Protein AF-A0A1Z9VNZ6-F1 (afdb_monomer)

Mean predicted aligned error: 9.32 Å

pLDDT: mean 78.63, std 14.48, range [39.38, 94.69]

Foldseek 3Di:
DDDDDLVRLLVVLLVVLCVVCQLADDPVCLVVSLVVLLVVLLVVPVAWQVSSLVSSLSSNLSRLVVHCNDVCVVCNVVVNVCSNVVSVQQWDRDPRHTDGPPDPPPPPPPPDDDDD

Secondary structure (DSSP, 8-state):
-PPPPHHHHHHHHHHHHHHH-TT---TTTHHHHHHHHHHHHHT-TTS-HHHHHHHHHHHHHHHHHHS--GGGGGGHHHHHHHHHHHHHHHEEEETTEEEE----TTSSS-------

Nearest PDB structures (foldseek):
  3ddh-assembly1_A  TM=2.389E-01  e=1.665E+00  Bacteroides thetaiotaomicron
  3ddh-assembly1_B  TM=2.524E-01  e=2.879E+00  Bacteroides thetaiotaomicron

Structure (mmCIF, N/CA/C/O backbone):
data_AF-A0A1Z9VNZ6-F1
#
_entry.id   AF-A0A1Z9VNZ6-F1
#
loop_
_atom_site.group_PDB
_atom_site.id
_atom_site.type_symbol
_atom_site.label_atom_id
_atom_site.label_alt_id
_atom_site.label_comp_id
_atom_site.label_asym_id
_atom_site.label_entity_id
_atom_site.label_seq_id
_atom_site.pdbx_PDB_ins_code
_atom_site.Cartn_x
_atom_site.Cartn_y
_atom_site.Cartn_z
_atom_site.occupancy
_atom_site.B_iso_or_equiv
_atom_site.auth_seq_id
_atom_site.auth_comp_id
_atom_site.auth_asym_id
_atom_site.auth_atom_id
_atom_site.pdbx_PDB_model_num
ATOM 1 N N . MET A 1 1 ? 3.828 -4.302 24.401 1.00 52.62 1 MET A N 1
ATOM 2 C CA . MET A 1 1 ? 4.108 -4.263 22.949 1.00 52.62 1 MET A CA 1
ATOM 3 C C . MET A 1 1 ? 4.239 -2.795 22.568 1.00 52.62 1 MET A C 1
ATOM 5 O O . MET A 1 1 ? 3.252 -2.079 22.675 1.00 52.62 1 MET A O 1
ATOM 9 N N . SER A 1 2 ? 5.456 -2.309 22.302 1.00 67.88 2 SER A N 1
ATOM 10 C CA . SER A 1 2 ? 5.669 -0.889 21.973 1.00 67.88 2 SER A CA 1
ATOM 11 C C . SER A 1 2 ? 4.987 -0.562 20.642 1.00 67.88 2 SER A C 1
ATOM 13 O O . SER A 1 2 ? 5.009 -1.399 19.735 1.00 67.88 2 SER A O 1
ATOM 15 N N . ARG A 1 3 ? 4.347 0.608 20.520 1.00 77.38 3 ARG A N 1
ATOM 16 C CA . ARG A 1 3 ? 3.769 1.032 19.236 1.00 77.38 3 ARG A CA 1
ATOM 17 C C . ARG A 1 3 ? 4.918 1.339 18.284 1.00 77.38 3 ARG A C 1
ATOM 19 O O . ARG A 1 3 ? 5.724 2.214 18.583 1.00 77.38 3 ARG A O 1
ATOM 26 N N . LYS A 1 4 ? 4.964 0.635 17.154 1.00 84.94 4 LYS A N 1
ATOM 27 C CA . LYS A 1 4 ? 5.883 0.964 16.065 1.00 84.94 4 LYS A CA 1
ATOM 28 C C . LYS A 1 4 ? 5.554 2.353 15.528 1.00 84.94 4 LYS A C 1
ATOM 30 O O . LYS A 1 4 ? 4.378 2.709 15.392 1.00 84.94 4 LYS A O 1
ATOM 35 N N . THR A 1 5 ? 6.587 3.128 15.242 1.00 89.50 5 THR A N 1
ATOM 36 C CA . THR A 1 5 ? 6.461 4.427 14.584 1.00 89.50 5 THR A CA 1
ATOM 37 C C . THR A 1 5 ? 5.985 4.248 13.144 1.00 89.50 5 THR A C 1
ATOM 39 O O . THR A 1 5 ? 6.091 3.170 12.558 1.00 89.50 5 THR A O 1
ATOM 42 N N . HIS A 1 6 ? 5.467 5.319 12.544 1.00 88.38 6 HIS A N 1
ATOM 43 C CA . HIS A 1 6 ? 5.027 5.286 11.150 1.00 88.38 6 HIS A CA 1
ATOM 44 C C . HIS A 1 6 ? 6.152 4.841 10.198 1.00 88.38 6 HIS A C 1
ATOM 46 O O . HIS A 1 6 ? 5.931 4.013 9.321 1.00 88.38 6 HIS A O 1
ATOM 52 N N . VAL A 1 7 ? 7.372 5.344 10.413 1.00 90.31 7 VAL A N 1
ATOM 53 C CA . VAL A 1 7 ? 8.549 5.008 9.598 1.00 90.31 7 VAL A CA 1
ATOM 54 C C . VAL A 1 7 ? 8.899 3.524 9.713 1.00 90.31 7 VAL A C 1
ATOM 56 O O . VAL A 1 7 ? 9.133 2.872 8.702 1.00 90.31 7 VAL A O 1
ATOM 59 N N . GLU A 1 8 ? 8.873 2.964 10.924 1.00 92.56 8 GLU A N 1
ATOM 60 C CA . GLU A 1 8 ? 9.128 1.533 11.139 1.00 92.56 8 GLU A CA 1
ATOM 61 C C . GLU A 1 8 ? 8.104 0.653 10.415 1.00 92.56 8 GLU A C 1
ATOM 63 O O . GLU A 1 8 ? 8.474 -0.367 9.835 1.00 92.56 8 GLU A O 1
ATOM 68 N N . LEU A 1 9 ? 6.830 1.062 10.403 1.00 91.75 9 LEU A N 1
ATOM 69 C CA . LEU A 1 9 ? 5.775 0.348 9.684 1.00 91.75 9 LEU A CA 1
ATOM 70 C C . LEU A 1 9 ? 5.989 0.414 8.168 1.00 91.75 9 LEU A C 1
ATOM 72 O O . LEU A 1 9 ? 5.887 -0.614 7.500 1.00 91.75 9 LEU A O 1
ATOM 76 N N . VAL A 1 10 ? 6.323 1.587 7.621 1.00 93.12 10 VAL A N 1
ATOM 77 C CA . VAL A 1 10 ? 6.621 1.733 6.186 1.00 93.12 10 VAL A CA 1
ATOM 78 C C . VAL A 1 10 ? 7.781 0.827 5.784 1.00 93.12 10 VAL A C 1
ATOM 80 O O . VAL A 1 10 ? 7.660 0.104 4.802 1.00 93.12 10 VAL A O 1
ATOM 83 N N . THR A 1 11 ? 8.866 0.794 6.557 1.00 91.94 11 THR A N 1
ATOM 84 C CA . THR A 1 11 ? 10.023 -0.057 6.250 1.00 91.94 11 THR A CA 1
ATOM 85 C C . THR A 1 11 ? 9.692 -1.546 6.357 1.00 91.94 11 THR A C 1
ATOM 87 O O . THR A 1 11 ? 10.078 -2.327 5.487 1.00 91.94 11 THR A O 1
ATOM 90 N N . GLU A 1 12 ? 8.961 -1.965 7.393 1.00 93.06 12 GLU A N 1
ATOM 91 C CA . GLU A 1 12 ? 8.575 -3.367 7.595 1.00 93.06 12 GLU A CA 1
ATOM 92 C C . GLU A 1 12 ? 7.670 -3.882 6.470 1.00 93.06 12 GLU A C 1
ATOM 94 O O . GLU A 1 12 ? 7.976 -4.889 5.822 1.00 93.06 12 GLU A O 1
ATOM 99 N N . PHE A 1 13 ? 6.556 -3.190 6.224 1.00 92.44 13 PHE A N 1
ATOM 100 C CA . PHE A 1 13 ? 5.594 -3.597 5.203 1.00 92.44 13 PHE A CA 1
ATOM 101 C C . PHE A 1 13 ? 6.116 -3.328 3.790 1.00 92.44 13 PHE A C 1
ATOM 103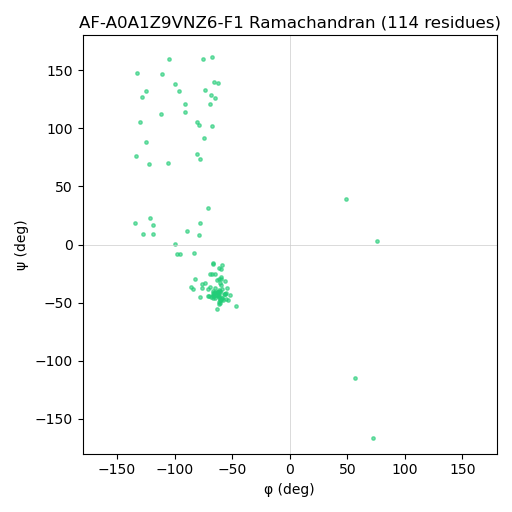 O O . PHE A 1 13 ? 5.865 -4.130 2.892 1.00 92.44 13 PHE A O 1
ATOM 110 N N . GLY A 1 14 ? 6.897 -2.265 3.605 1.00 89.00 14 GLY A N 1
ATOM 111 C CA . GLY A 1 14 ? 7.601 -1.953 2.366 1.00 89.00 14 GLY A CA 1
ATOM 112 C C . GLY A 1 14 ? 8.582 -3.052 1.981 1.00 89.00 14 GLY A C 1
ATOM 113 O O . GLY A 1 14 ? 8.466 -3.606 0.894 1.00 89.00 14 GLY A O 1
ATOM 114 N N . SER A 1 15 ? 9.451 -3.485 2.898 1.00 90.31 15 SER A N 1
ATOM 115 C CA . SER A 1 15 ? 10.381 -4.600 2.648 1.00 90.31 15 SER A CA 1
ATOM 116 C C . SER A 1 15 ? 9.649 -5.894 2.284 1.00 90.31 15 SER A C 1
ATOM 118 O O . SER A 1 15 ? 10.094 -6.661 1.428 1.00 90.31 15 SER A O 1
ATOM 120 N N . LYS A 1 16 ? 8.509 -6.159 2.933 1.00 91.19 16 LYS A N 1
ATOM 121 C CA . LYS A 1 16 ? 7.663 -7.318 2.625 1.00 91.19 16 LYS A CA 1
ATOM 122 C C . LYS A 1 16 ? 7.037 -7.207 1.232 1.00 91.19 16 LYS A C 1
ATOM 124 O O . LYS A 1 16 ? 6.962 -8.210 0.526 1.00 91.19 16 LYS A O 1
ATOM 129 N N . ALA A 1 17 ? 6.604 -6.013 0.837 1.00 87.31 17 ALA A N 1
ATOM 130 C CA . ALA A 1 17 ? 6.041 -5.751 -0.481 1.00 87.31 17 ALA A CA 1
ATOM 131 C C . ALA A 1 17 ? 7.110 -5.827 -1.586 1.00 87.31 17 ALA A C 1
ATOM 133 O O . ALA A 1 17 ? 6.886 -6.535 -2.561 1.00 87.31 17 ALA A O 1
ATOM 134 N N . VAL A 1 18 ? 8.297 -5.240 -1.400 1.00 87.69 18 VAL A N 1
ATOM 135 C CA . VAL A 1 18 ? 9.433 -5.342 -2.343 1.00 87.69 18 VAL A CA 1
ATOM 136 C C . VAL A 1 18 ? 9.800 -6.804 -2.614 1.00 87.69 18 VAL A C 1
ATOM 138 O O . VAL A 1 18 ? 9.987 -7.201 -3.758 1.00 87.69 18 VAL A O 1
ATOM 141 N N . LYS A 1 19 ? 9.816 -7.656 -1.579 1.00 88.31 19 LYS A N 1
ATOM 142 C CA . LYS A 1 19 ? 10.065 -9.100 -1.750 1.00 88.31 19 LYS A CA 1
ATOM 143 C C . LYS A 1 19 ? 8.998 -9.816 -2.583 1.00 88.31 19 LYS A C 1
ATOM 145 O O . LYS A 1 19 ? 9.312 -10.812 -3.225 1.00 88.31 19 LYS A O 1
ATOM 150 N N . ARG A 1 20 ? 7.744 -9.356 -2.542 1.00 86.56 20 ARG A N 1
ATOM 151 C CA . ARG A 1 20 ? 6.640 -9.921 -3.340 1.00 86.56 20 ARG A CA 1
ATOM 152 C C . ARG A 1 20 ? 6.614 -9.376 -4.766 1.00 86.56 20 ARG A C 1
ATOM 154 O O . ARG A 1 20 ? 6.180 -10.086 -5.664 1.00 86.56 20 ARG A O 1
ATOM 161 N N . PHE A 1 21 ? 7.081 -8.146 -4.957 1.00 83.19 21 PHE A N 1
ATOM 162 C CA . PHE A 1 21 ? 7.101 -7.438 -6.234 1.00 83.19 21 PHE A CA 1
ATOM 163 C C . PHE A 1 21 ? 8.543 -7.030 -6.580 1.00 83.19 21 PHE A C 1
ATOM 165 O O . PHE A 1 21 ? 8.871 -5.845 -6.538 1.00 83.19 21 PHE A O 1
ATOM 172 N N . PRO A 1 22 ? 9.429 -7.996 -6.900 1.00 75.94 22 PRO A N 1
ATOM 173 C CA . PRO A 1 22 ? 10.851 -7.719 -7.124 1.00 75.94 22 PRO A CA 1
ATOM 174 C C . PRO A 1 22 ? 11.107 -6.837 -8.353 1.00 75.94 22 PRO A C 1
ATOM 176 O O . PRO A 1 22 ? 12.104 -6.129 -8.394 1.00 75.94 22 PRO A O 1
ATOM 179 N N . SER A 1 23 ? 10.197 -6.852 -9.329 1.00 75.44 23 SER A N 1
ATOM 180 C CA . SER A 1 23 ? 10.210 -5.990 -10.517 1.00 75.44 23 SER A CA 1
ATOM 181 C C . SER A 1 23 ? 9.465 -4.662 -10.318 1.00 75.44 23 SER A C 1
ATOM 183 O O . SER A 1 23 ? 9.133 -3.994 -11.296 1.00 75.44 23 SER A O 1
ATOM 185 N N . GLY A 1 24 ? 9.113 -4.320 -9.076 1.00 72.38 24 GLY A N 1
ATOM 186 C CA . GLY A 1 24 ? 8.361 -3.112 -8.751 1.00 72.38 24 GLY A CA 1
ATOM 187 C C . GLY A 1 24 ? 6.891 -3.139 -9.151 1.00 72.38 24 GLY A C 1
ATOM 188 O O . GLY A 1 24 ? 6.308 -4.188 -9.461 1.00 72.38 24 GLY A O 1
ATOM 189 N N . PHE A 1 25 ? 6.277 -1.955 -9.111 1.00 71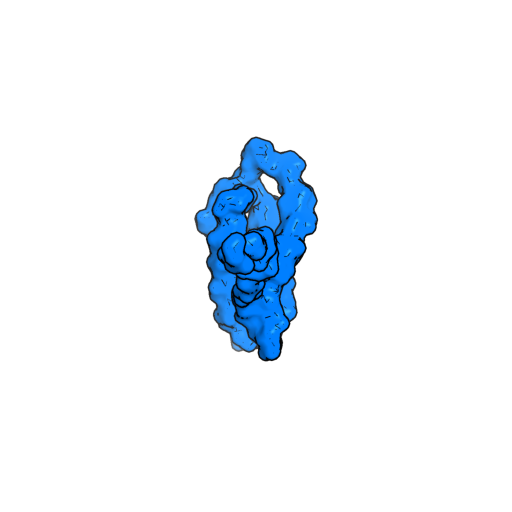.75 25 PHE A N 1
ATOM 190 C CA . PHE A 1 25 ? 4.905 -1.773 -9.567 1.00 71.75 25 PHE A CA 1
ATOM 191 C C . PHE A 1 25 ? 4.847 -1.401 -11.036 1.00 71.75 25 PHE A C 1
ATOM 193 O O . PHE A 1 25 ? 5.339 -0.362 -11.464 1.00 71.75 25 PHE A O 1
ATOM 200 N N . GLN A 1 26 ? 4.163 -2.250 -11.783 1.00 68.25 26 GLN A N 1
ATOM 201 C CA . GLN A 1 26 ? 3.768 -2.022 -13.155 1.00 68.25 26 GLN A CA 1
ATOM 202 C C . GLN A 1 26 ? 2.266 -1.700 -13.180 1.00 68.25 26 GLN A C 1
ATOM 204 O O . GLN A 1 26 ? 1.526 -1.960 -12.226 1.00 68.25 26 GLN A O 1
ATOM 209 N N . LEU A 1 27 ? 1.796 -1.068 -14.256 1.00 65.25 27 LEU A N 1
ATOM 210 C CA . LEU A 1 27 ? 0.398 -0.624 -14.359 1.00 65.25 27 LEU A CA 1
ATOM 211 C C . LEU A 1 27 ? -0.608 -1.780 -14.251 1.00 65.25 27 LEU A C 1
ATOM 213 O O . LEU A 1 27 ? -1.732 -1.575 -13.799 1.00 65.25 27 LEU A O 1
ATOM 217 N N . ASP A 1 28 ? -0.202 -2.977 -14.654 1.00 71.50 28 ASP A N 1
ATOM 218 C CA . ASP A 1 28 ? -0.971 -4.216 -14.589 1.00 71.50 28 ASP A CA 1
ATOM 219 C C . ASP A 1 28 ? -1.034 -4.811 -13.171 1.00 71.50 28 ASP A C 1
ATOM 221 O O . ASP A 1 28 ? -2.075 -5.341 -12.788 1.00 71.50 28 ASP A O 1
ATOM 225 N N . ASN A 1 29 ? 0.018 -4.667 -12.357 1.00 75.81 29 ASN A N 1
ATOM 226 C CA . ASN A 1 29 ? 0.087 -5.255 -11.012 1.00 75.81 29 ASN A CA 1
ATOM 227 C C . ASN A 1 29 ? -0.283 -4.286 -9.867 1.00 75.81 29 ASN A C 1
ATOM 229 O O . ASN A 1 29 ? -0.444 -4.710 -8.718 1.00 75.81 29 ASN A O 1
ATOM 233 N N . ILE A 1 30 ? -0.466 -2.992 -10.159 1.00 77.19 30 ILE A N 1
ATOM 234 C CA . ILE A 1 30 ? -0.690 -1.950 -9.143 1.00 77.19 30 ILE A CA 1
ATOM 235 C C . ILE A 1 30 ? -1.953 -2.189 -8.304 1.00 77.19 30 ILE A C 1
ATOM 237 O O . ILE A 1 30 ? -1.987 -1.867 -7.113 1.00 77.19 30 ILE A O 1
ATOM 241 N N . MET A 1 31 ? -2.999 -2.772 -8.900 1.00 80.00 31 MET A N 1
ATOM 242 C CA . MET A 1 31 ? -4.236 -3.094 -8.183 1.00 80.00 31 MET A CA 1
ATOM 243 C C . MET A 1 31 ? -4.037 -4.253 -7.207 1.00 80.00 31 MET A C 1
ATOM 245 O O . MET A 1 31 ? -4.460 -4.153 -6.053 1.00 80.00 31 MET A O 1
ATOM 249 N N . ASP A 1 32 ? -3.358 -5.313 -7.636 1.00 83.38 32 ASP A N 1
ATOM 250 C CA . ASP A 1 32 ? -3.084 -6.479 -6.794 1.00 83.38 32 ASP A CA 1
ATOM 251 C C . ASP A 1 32 ? -2.156 -6.108 -5.639 1.00 83.38 32 ASP A C 1
ATOM 253 O O . ASP A 1 32 ? -2.447 -6.401 -4.477 1.00 83.38 32 ASP A O 1
ATOM 257 N N . ALA A 1 33 ? -1.103 -5.347 -5.934 1.00 83.69 33 ALA A N 1
ATOM 258 C CA . ALA A 1 33 ? -0.223 -4.766 -4.934 1.00 83.69 33 ALA A CA 1
ATOM 259 C C . ALA A 1 33 ? -0.972 -3.921 -3.901 1.00 83.69 33 ALA A C 1
ATOM 261 O O . ALA A 1 33 ? -0.784 -4.087 -2.694 1.00 83.69 33 ALA A O 1
ATOM 262 N N . THR A 1 34 ? -1.863 -3.045 -4.367 1.00 85.75 34 THR A N 1
ATOM 263 C CA . THR A 1 34 ? -2.700 -2.218 -3.496 1.00 85.75 34 THR A CA 1
ATOM 264 C C . THR A 1 34 ? -3.551 -3.078 -2.565 1.00 85.75 34 THR A C 1
ATOM 266 O O . THR A 1 34 ? -3.620 -2.803 -1.365 1.00 85.75 34 THR A O 1
ATOM 269 N N . MET A 1 35 ? -4.199 -4.122 -3.088 1.00 86.75 35 MET A N 1
ATOM 270 C CA . MET A 1 35 ? -5.040 -5.011 -2.284 1.00 86.75 35 MET A CA 1
ATOM 271 C C . MET A 1 35 ? -4.228 -5.786 -1.244 1.00 86.75 35 MET A C 1
ATOM 273 O O . MET A 1 35 ? -4.671 -5.903 -0.100 1.00 86.75 35 MET A O 1
ATOM 277 N N . GLU A 1 36 ? -3.043 -6.273 -1.602 1.00 88.69 36 GLU A N 1
ATOM 278 C CA . GLU A 1 36 ? -2.155 -6.995 -0.687 1.00 88.69 36 GLU A CA 1
ATOM 279 C C . GLU A 1 36 ? -1.616 -6.095 0.430 1.00 88.69 36 GLU A C 1
ATOM 281 O O . GLU A 1 36 ? -1.694 -6.450 1.609 1.00 88.69 36 GLU A O 1
ATOM 286 N N . VAL A 1 37 ? -1.153 -4.888 0.093 1.00 90.06 37 VAL A N 1
ATOM 287 C CA . VAL A 1 37 ? -0.717 -3.900 1.092 1.00 90.06 37 VAL A CA 1
ATOM 288 C C . VAL A 1 37 ? -1.887 -3.506 1.997 1.00 90.06 37 VAL A C 1
ATOM 290 O O . VAL A 1 37 ? -1.737 -3.433 3.218 1.00 90.06 37 VAL A O 1
ATOM 293 N N . MET A 1 38 ? -3.086 -3.326 1.438 1.00 88.69 38 MET A N 1
ATOM 294 C CA . MET A 1 38 ? -4.285 -3.030 2.221 1.00 88.69 38 MET A CA 1
ATOM 295 C C . MET A 1 38 ? -4.647 -4.175 3.179 1.00 88.69 38 MET A C 1
ATOM 297 O O . MET A 1 38 ? -5.017 -3.904 4.325 1.00 88.69 38 MET A O 1
ATOM 301 N N . ARG A 1 39 ? -4.535 -5.441 2.748 1.00 89.00 39 ARG A N 1
ATOM 302 C CA . ARG A 1 39 ? -4.744 -6.626 3.601 1.00 89.00 39 ARG A CA 1
ATOM 303 C C . ARG A 1 39 ? -3.755 -6.646 4.759 1.00 89.00 39 ARG A 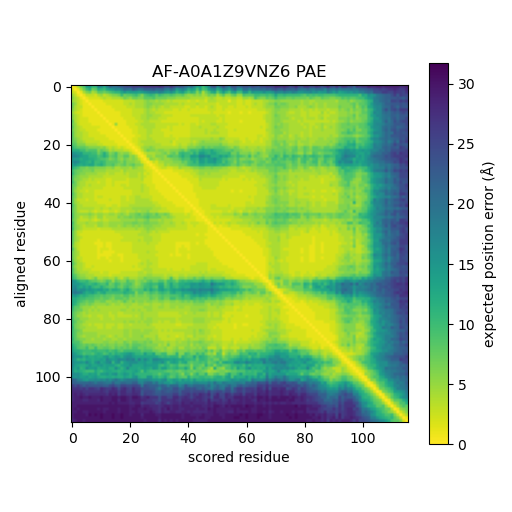C 1
ATOM 305 O O . ARG A 1 39 ? -4.183 -6.784 5.904 1.00 89.00 39 ARG A O 1
ATOM 312 N N . ASP A 1 40 ? -2.476 -6.4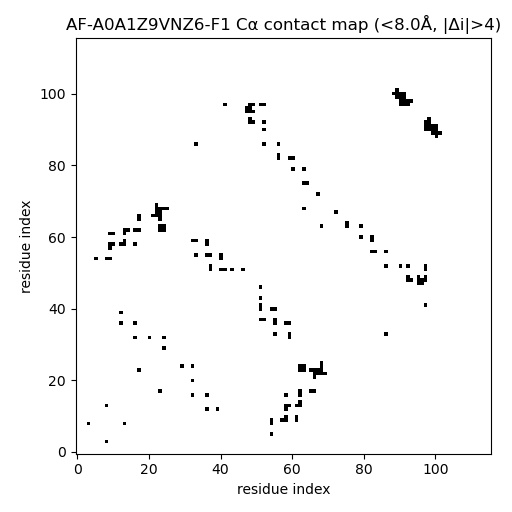26 4.485 1.00 90.06 40 ASP A N 1
ATOM 313 C CA . ASP A 1 40 ? -1.436 -6.388 5.512 1.00 90.06 40 ASP A CA 1
A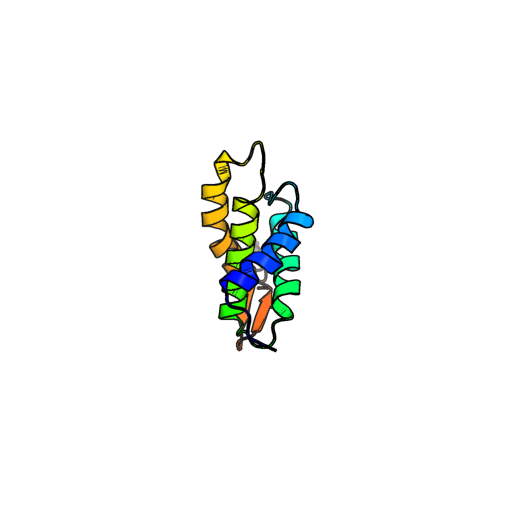TOM 314 C C . ASP A 1 40 ? -1.689 -5.265 6.538 1.00 90.06 40 ASP A C 1
ATOM 316 O O . ASP A 1 40 ? -1.753 -5.523 7.743 1.00 90.06 40 ASP A O 1
ATOM 320 N N . VAL A 1 41 ? -1.951 -4.039 6.076 1.00 89.62 41 VAL A N 1
ATOM 321 C CA . VAL A 1 41 ? -2.227 -2.872 6.938 1.00 89.62 41 VAL A CA 1
ATOM 322 C C . VAL A 1 41 ? -3.555 -3.009 7.698 1.00 89.62 41 VAL A C 1
ATOM 324 O O . VAL A 1 41 ? -3.728 -2.446 8.787 1.00 89.62 41 VAL A O 1
ATOM 327 N N . SER A 1 42 ? -4.515 -3.782 7.178 1.00 86.56 42 SER A N 1
ATOM 328 C CA . SER A 1 42 ? -5.800 -4.006 7.851 1.00 86.56 42 SER A CA 1
ATOM 329 C C . SER A 1 42 ? -5.637 -4.642 9.237 1.00 86.56 42 SER A C 1
ATOM 331 O O . SER A 1 42 ? -6.414 -4.298 10.134 1.00 86.56 42 SER A O 1
ATOM 333 N N . THR A 1 43 ? -4.579 -5.438 9.440 1.00 88.81 43 THR A N 1
ATOM 334 C CA . THR A 1 43 ? -4.251 -6.111 10.709 1.00 88.81 43 THR A CA 1
ATOM 335 C C . THR A 1 43 ? -3.864 -5.152 11.841 1.00 88.81 43 THR A C 1
ATOM 337 O O . THR A 1 43 ? -3.916 -5.519 13.013 1.00 88.81 43 THR A O 1
ATOM 340 N N . LEU A 1 44 ? -3.527 -3.896 11.530 1.00 88.75 44 LEU A N 1
ATOM 341 C CA . LEU A 1 44 ? -3.127 -2.893 12.519 1.00 88.75 44 LEU A CA 1
ATOM 342 C C . LEU A 1 44 ? -4.360 -2.286 13.204 1.00 88.75 44 LEU A C 1
ATOM 344 O O . LEU A 1 44 ? -4.810 -1.195 12.861 1.00 88.75 44 LEU A O 1
ATOM 348 N N . TYR A 1 45 ? -4.969 -2.996 14.154 1.00 86.12 45 TYR A N 1
ATOM 349 C CA . TYR A 1 45 ? -6.227 -2.578 14.805 1.00 86.12 45 TYR A CA 1
ATOM 350 C C . TYR A 1 45 ? -6.159 -1.232 15.542 1.00 86.12 45 TYR A C 1
ATOM 352 O O . TYR A 1 45 ? -7.193 -0.609 15.757 1.00 86.12 45 TYR A O 1
ATOM 360 N N . TYR A 1 46 ? -4.957 -0.777 15.899 1.00 86.44 46 TYR A N 1
ATOM 361 C CA . TYR A 1 46 ? -4.726 0.483 16.605 1.00 86.44 46 TYR A CA 1
ATOM 362 C C . TYR A 1 46 ? -4.679 1.717 15.687 1.00 86.44 46 TYR A C 1
ATOM 364 O O . TYR A 1 46 ? -4.603 2.826 16.204 1.00 86.44 46 TYR A O 1
ATOM 372 N N . LEU A 1 47 ? -4.705 1.536 14.359 1.00 86.88 47 LEU A N 1
ATOM 373 C CA . LEU A 1 47 ? -4.747 2.629 13.384 1.00 86.88 47 LEU A CA 1
ATOM 374 C C . LEU A 1 47 ? -6.170 2.860 12.867 1.00 86.88 47 LEU A C 1
ATOM 376 O O . LEU A 1 47 ? -6.889 1.918 12.507 1.00 86.88 47 LEU A O 1
ATOM 380 N N . HIS A 1 48 ? -6.551 4.125 12.738 1.00 87.94 48 HIS A N 1
ATOM 381 C CA . HIS A 1 48 ? -7.793 4.544 12.103 1.00 87.94 48 HIS A CA 1
ATOM 382 C C . HIS A 1 48 ? -7.709 4.441 10.576 1.00 87.94 48 HIS A C 1
ATOM 384 O O . HIS A 1 48 ? -6.635 4.460 9.978 1.00 87.94 48 HIS A O 1
ATOM 390 N N . GLY A 1 49 ? -8.859 4.377 9.899 1.00 84.75 49 GLY A N 1
ATOM 391 C CA . GLY A 1 49 ? -8.912 4.195 8.445 1.00 84.75 49 GLY A CA 1
ATOM 392 C C . GLY A 1 49 ? -8.141 5.245 7.634 1.00 84.75 49 GLY A C 1
ATOM 393 O O . GLY A 1 49 ? -7.594 4.899 6.593 1.00 84.75 49 GLY A O 1
ATOM 394 N N . LYS A 1 50 ? -8.046 6.495 8.113 1.00 88.12 50 LYS A N 1
ATOM 395 C CA . LYS A 1 50 ? -7.217 7.537 7.476 1.00 88.12 50 LYS A CA 1
ATOM 396 C C . LYS A 1 50 ? -5.720 7.243 7.607 1.00 88.12 50 LYS A C 1
ATOM 398 O O . LYS A 1 50 ? -5.011 7.330 6.615 1.00 88.12 50 LYS A O 1
ATOM 403 N N . GLU A 1 51 ? -5.269 6.845 8.795 1.00 90.00 51 GLU A N 1
ATOM 404 C CA . GLU A 1 51 ? -3.868 6.488 9.058 1.00 90.00 51 GLU A CA 1
ATOM 405 C C . GLU A 1 51 ? -3.467 5.240 8.272 1.00 90.00 51 GLU A C 1
ATOM 407 O O . GLU A 1 51 ? -2.413 5.209 7.652 1.00 90.00 51 GLU A O 1
ATOM 412 N N . LYS A 1 52 ? -4.351 4.236 8.209 1.00 90.44 52 LYS A N 1
ATOM 413 C CA . LYS A 1 52 ? -4.143 3.044 7.380 1.00 90.44 52 LYS A CA 1
ATOM 414 C C . LYS A 1 52 ? -4.040 3.382 5.901 1.00 90.44 52 LYS A C 1
ATOM 416 O O . LYS A 1 52 ? -3.176 2.855 5.217 1.00 90.44 52 LYS A O 1
ATOM 421 N N . LYS A 1 53 ? -4.913 4.258 5.403 1.00 91.44 53 LYS A N 1
ATOM 422 C CA . LYS A 1 53 ? -4.876 4.692 4.007 1.00 91.44 53 LYS A CA 1
ATOM 423 C C . LYS A 1 53 ? -3.572 5.421 3.682 1.00 91.44 53 LYS A C 1
ATOM 425 O O . LYS A 1 53 ? -2.975 5.130 2.653 1.00 91.44 53 LYS A O 1
ATOM 430 N N . GLN A 1 54 ? -3.135 6.325 4.558 1.00 93.62 54 GLN A N 1
ATOM 431 C CA . GLN A 1 54 ? -1.859 7.018 4.395 1.00 93.62 54 GLN A CA 1
ATOM 432 C C . GLN A 1 54 ? -0.691 6.024 4.405 1.00 93.62 54 GLN A C 1
ATOM 434 O O . GLN A 1 54 ? 0.131 6.043 3.498 1.00 93.62 54 GLN A O 1
ATOM 439 N N . LEU A 1 55 ? -0.701 5.070 5.338 1.00 93.62 55 LEU A N 1
ATOM 440 C CA . LEU A 1 55 ? 0.306 4.018 5.409 1.00 93.62 55 LEU A CA 1
ATOM 441 C C . LEU A 1 55 ? 0.341 3.157 4.134 1.00 93.62 55 LEU A C 1
ATOM 443 O O . LEU A 1 55 ? 1.420 2.828 3.659 1.00 93.62 55 LEU A O 1
ATOM 447 N N . VAL A 1 56 ? -0.815 2.825 3.544 1.00 92.62 56 VAL A N 1
ATOM 448 C CA . VAL A 1 56 ? -0.880 2.123 2.247 1.00 92.62 56 VAL A CA 1
ATOM 449 C C . VAL A 1 56 ? -0.207 2.948 1.148 1.00 92.62 56 VAL A C 1
ATOM 451 O O . VAL A 1 56 ? 0.604 2.403 0.408 1.00 92.62 56 VAL A O 1
ATOM 454 N N . ILE A 1 57 ? -0.504 4.249 1.050 1.00 93.44 57 ILE A N 1
ATOM 455 C CA . ILE A 1 57 ? 0.124 5.145 0.064 1.00 93.44 57 ILE A CA 1
ATOM 456 C C . ILE A 1 57 ? 1.645 5.157 0.246 1.00 93.44 57 ILE A C 1
ATOM 458 O O . ILE A 1 57 ? 2.378 4.963 -0.721 1.00 93.44 57 ILE A O 1
ATOM 462 N N . ASP A 1 58 ? 2.112 5.321 1.481 1.00 94.69 58 ASP A N 1
ATOM 463 C CA . ASP A 1 58 ? 3.536 5.452 1.782 1.00 94.69 58 ASP A CA 1
ATOM 464 C C . ASP A 1 58 ? 4.298 4.139 1.561 1.00 94.69 58 ASP A C 1
ATOM 466 O O . ASP A 1 58 ? 5.414 4.160 1.047 1.00 94.69 58 ASP A O 1
ATOM 470 N N . ILE A 1 59 ? 3.686 2.986 1.860 1.00 93.06 59 ILE A N 1
ATOM 471 C CA . ILE A 1 59 ? 4.240 1.669 1.511 1.00 93.06 59 ILE A CA 1
ATOM 472 C C . ILE A 1 59 ? 4.351 1.526 -0.006 1.00 93.06 59 ILE A C 1
ATOM 474 O O . ILE A 1 59 ? 5.370 1.046 -0.496 1.00 93.06 59 ILE A O 1
ATOM 478 N N . LEU A 1 60 ? 3.328 1.939 -0.760 1.00 90.38 60 LEU A N 1
ATOM 479 C CA . LEU A 1 60 ? 3.362 1.795 -2.211 1.00 90.38 60 LEU A CA 1
ATOM 480 C C . LEU A 1 60 ? 4.444 2.686 -2.843 1.00 90.38 60 LEU A C 1
ATOM 482 O O . LEU A 1 60 ? 5.192 2.236 -3.707 1.00 90.38 60 LEU A O 1
ATOM 486 N N . ILE A 1 61 ? 4.581 3.926 -2.369 1.00 91.50 61 ILE A N 1
ATOM 487 C CA . ILE A 1 61 ? 5.663 4.832 -2.780 1.00 91.50 61 ILE A CA 1
ATOM 488 C C . ILE A 1 61 ? 7.030 4.258 -2.386 1.00 91.50 61 ILE A C 1
ATOM 490 O O . ILE A 1 61 ? 7.977 4.329 -3.167 1.00 91.50 61 ILE A O 1
ATOM 494 N N . HIS A 1 62 ? 7.140 3.664 -1.194 1.00 90.81 62 HIS A N 1
ATOM 495 C CA . HIS A 1 62 ? 8.372 3.027 -0.743 1.00 90.81 62 HIS A CA 1
ATOM 496 C C . HIS A 1 62 ? 8.791 1.884 -1.668 1.00 90.81 62 HIS A C 1
ATOM 498 O O . HIS A 1 62 ? 9.974 1.780 -1.969 1.00 90.81 62 HIS A O 1
ATOM 504 N N . VAL A 1 63 ? 7.857 1.059 -2.146 1.00 88.25 63 VAL A N 1
ATOM 505 C CA . VAL A 1 63 ? 8.184 -0.001 -3.108 1.00 88.25 63 VAL A CA 1
ATOM 506 C C . VAL A 1 63 ? 8.746 0.601 -4.388 1.00 88.25 63 VAL A C 1
ATOM 508 O O . VAL A 1 63 ? 9.851 0.225 -4.741 1.00 88.25 63 VAL A O 1
ATOM 511 N N . VAL A 1 64 ? 8.070 1.582 -5.005 1.00 87.38 64 VAL A N 1
ATOM 512 C CA . VAL A 1 64 ? 8.565 2.233 -6.237 1.00 87.38 64 VAL A CA 1
ATOM 513 C C . VAL A 1 64 ? 9.990 2.759 -6.049 1.00 87.38 64 VAL A C 1
ATOM 515 O O . VAL A 1 64 ? 10.868 2.430 -6.830 1.00 87.38 64 VAL A O 1
ATOM 518 N N . ASN A 1 65 ? 10.255 3.476 -4.955 1.00 87.38 65 ASN A N 1
ATOM 519 C CA . ASN A 1 65 ? 11.586 4.028 -4.677 1.00 87.38 65 ASN A CA 1
ATOM 520 C C . ASN A 1 65 ? 12.676 2.974 -4.399 1.00 87.38 65 ASN A C 1
ATOM 522 O O . ASN A 1 65 ? 13.853 3.323 -4.367 1.00 87.38 65 ASN A O 1
ATOM 526 N N . ASN A 1 66 ? 12.306 1.724 -4.106 1.00 86.94 66 ASN A N 1
ATOM 527 C CA . ASN A 1 66 ? 13.236 0.652 -3.731 1.00 86.94 66 ASN A CA 1
ATOM 528 C C . ASN A 1 66 ? 13.207 -0.529 -4.712 1.00 86.94 66 ASN A C 1
ATOM 530 O O . ASN A 1 66 ? 13.795 -1.575 -4.428 1.00 86.94 66 ASN A O 1
ATOM 534 N N . THR A 1 67 ? 12.528 -0.385 -5.848 1.00 82.75 67 THR A N 1
ATOM 535 C CA . THR A 1 67 ? 12.471 -1.396 -6.902 1.00 82.75 67 THR A CA 1
ATOM 536 C C . THR A 1 67 ? 12.912 -0.791 -8.213 1.00 82.75 67 THR A C 1
ATOM 538 O O . THR A 1 67 ? 12.402 0.249 -8.608 1.00 82.75 67 THR A O 1
ATOM 541 N N . ASP A 1 68 ? 13.806 -1.480 -8.907 1.00 77.38 68 ASP A N 1
ATOM 542 C CA . ASP A 1 68 ? 14.197 -1.115 -10.260 1.00 77.38 68 ASP A CA 1
ATOM 543 C C . ASP A 1 68 ? 13.116 -1.605 -11.238 1.00 77.38 68 ASP A C 1
ATOM 545 O O . ASP A 1 68 ? 13.007 -2.800 -11.531 1.00 77.38 68 ASP A O 1
ATOM 549 N N . ALA A 1 69 ? 12.271 -0.680 -11.702 1.00 68.94 69 ALA A N 1
ATOM 550 C CA . ALA A 1 69 ? 11.241 -0.954 -12.705 1.00 68.94 69 ALA A CA 1
ATOM 551 C C . ALA A 1 69 ? 11.811 -1.017 -14.142 1.00 68.94 69 ALA A C 1
ATOM 553 O O . ALA A 1 69 ? 11.050 -1.092 -15.117 1.00 68.94 69 ALA A O 1
ATOM 554 N N . GLY A 1 70 ? 13.139 -0.983 -14.298 1.00 73.31 70 GLY A N 1
ATOM 555 C CA . GLY A 1 70 ? 13.849 -1.052 -15.566 1.00 73.31 70 GLY A CA 1
ATOM 556 C C . GLY A 1 70 ? 13.397 0.045 -16.526 1.00 73.31 70 GLY A C 1
ATOM 557 O O . GLY A 1 70 ? 13.546 1.235 -16.272 1.00 73.31 70 GLY A O 1
ATOM 558 N N . ALA A 1 71 ? 12.779 -0.351 -17.642 1.00 66.88 71 ALA A N 1
ATOM 559 C CA . ALA A 1 71 ? 12.319 0.572 -18.685 1.00 66.88 71 ALA A CA 1
ATOM 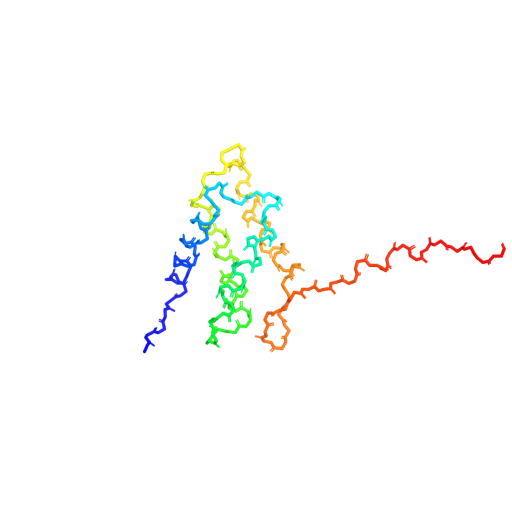560 C C . ALA A 1 71 ? 11.303 1.632 -18.203 1.00 66.88 71 ALA A C 1
ATOM 562 O O . ALA A 1 71 ? 11.098 2.634 -18.892 1.00 66.88 71 ALA A O 1
ATOM 563 N N . LEU A 1 72 ? 10.663 1.426 -17.046 1.00 69.00 72 LEU A N 1
ATOM 564 C CA . LEU A 1 72 ? 9.687 2.355 -16.474 1.00 69.00 72 LEU A CA 1
ATOM 565 C C . LEU A 1 72 ? 10.259 3.257 -15.373 1.00 69.00 72 LEU A C 1
ATOM 567 O O . LEU A 1 72 ? 9.515 4.106 -14.898 1.00 69.00 72 LEU A O 1
ATOM 571 N N . GLU A 1 73 ? 11.547 3.163 -15.028 1.00 74.38 73 GLU A N 1
ATOM 572 C CA . GL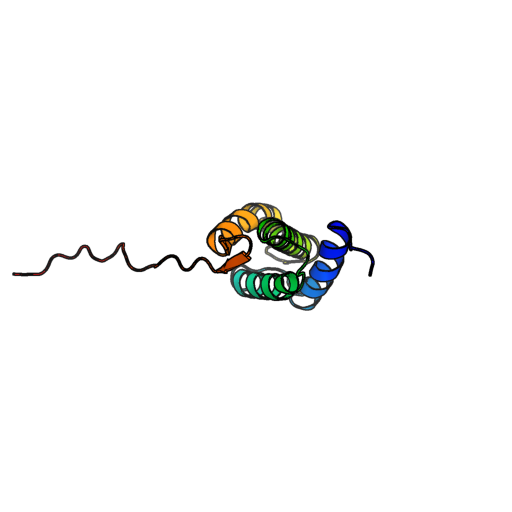U A 1 73 ? 12.180 4.013 -13.999 1.00 74.38 73 GLU A CA 1
ATOM 573 C C . GLU A 1 73 ? 11.981 5.514 -14.299 1.00 74.38 73 GLU A C 1
ATOM 575 O O . GLU A 1 73 ? 11.667 6.331 -13.434 1.00 74.38 73 GLU A O 1
ATOM 580 N N . SER A 1 74 ? 12.030 5.887 -15.584 1.00 81.06 74 SER A N 1
ATOM 581 C CA . SER A 1 74 ? 11.737 7.256 -16.041 1.00 81.06 74 SER A CA 1
ATOM 582 C C . SER A 1 74 ? 10.308 7.738 -15.728 1.00 81.06 74 SER A C 1
ATOM 584 O O . SER A 1 74 ? 10.050 8.945 -15.697 1.00 81.06 74 SER A O 1
ATOM 586 N N . LEU A 1 75 ? 9.375 6.814 -15.487 1.00 80.12 75 LEU A N 1
ATOM 587 C CA . LEU A 1 75 ? 7.987 7.087 -15.123 1.00 80.12 75 LEU A CA 1
ATOM 588 C C . LEU A 1 75 ? 7.754 7.070 -13.610 1.00 80.12 75 LEU A C 1
ATOM 590 O O . LEU A 1 75 ? 6.678 7.500 -13.187 1.00 80.12 75 LEU A O 1
ATOM 594 N N . ASP A 1 76 ? 8.719 6.663 -12.785 1.00 84.00 76 ASP A N 1
ATOM 595 C CA . ASP A 1 76 ? 8.565 6.596 -11.325 1.00 84.00 76 ASP A CA 1
ATOM 596 C C . ASP A 1 76 ? 8.044 7.907 -10.712 1.00 84.00 76 ASP A C 1
ATOM 598 O O . ASP A 1 76 ? 7.076 7.863 -9.941 1.00 84.00 76 ASP A O 1
ATOM 602 N N . PRO A 1 77 ? 8.531 9.107 -11.103 1.00 87.88 77 PRO A N 1
ATOM 603 C CA . PRO A 1 77 ? 7.987 10.365 -10.589 1.00 87.88 77 PRO A CA 1
ATOM 604 C C . PRO A 1 77 ? 6.505 10.577 -10.932 1.00 87.88 77 PRO A C 1
ATOM 606 O O . PRO A 1 77 ? 5.778 11.256 -10.200 1.00 87.88 77 PRO A O 1
ATOM 609 N N . ILE A 1 78 ? 6.048 10.030 -12.061 1.00 86.12 78 ILE A N 1
ATOM 610 C CA . ILE A 1 78 ? 4.656 10.102 -12.518 1.00 86.12 78 ILE A CA 1
ATOM 611 C C . ILE A 1 78 ? 3.812 9.091 -11.737 1.00 86.12 78 ILE A C 1
ATOM 613 O O . ILE A 1 78 ? 2.742 9.451 -11.239 1.00 86.12 78 ILE A O 1
ATOM 617 N N . ILE A 1 79 ? 4.310 7.864 -11.568 1.00 83.50 79 ILE A N 1
ATOM 618 C CA . ILE A 1 79 ? 3.651 6.798 -10.806 1.00 83.50 79 ILE A CA 1
ATOM 619 C C . ILE A 1 79 ? 3.449 7.241 -9.352 1.00 83.50 79 ILE A C 1
ATOM 621 O O . ILE A 1 79 ? 2.324 7.196 -8.852 1.00 83.50 79 ILE A O 1
ATOM 625 N N . ILE A 1 80 ? 4.481 7.788 -8.703 1.00 88.62 80 ILE A N 1
ATOM 626 C CA . ILE A 1 80 ? 4.413 8.313 -7.327 1.00 88.62 80 ILE A CA 1
ATOM 627 C C . ILE A 1 80 ? 3.337 9.397 -7.191 1.00 88.62 80 ILE A C 1
ATOM 629 O O . ILE A 1 80 ? 2.556 9.387 -6.239 1.00 88.62 80 ILE A O 1
ATOM 633 N N . LYS A 1 81 ? 3.230 10.311 -8.164 1.00 89.19 81 LYS A N 1
ATOM 634 C CA . LYS A 1 81 ? 2.183 11.352 -8.178 1.00 89.19 81 LYS A CA 1
ATOM 635 C C . LYS A 1 81 ? 0.778 10.792 -8.417 1.00 89.19 81 LYS A C 1
ATOM 637 O O . LYS A 1 81 ? -0.209 11.426 -8.035 1.00 89.19 81 LYS A O 1
ATOM 642 N N . MET A 1 82 ? 0.675 9.638 -9.068 1.00 84.69 82 MET A N 1
ATOM 643 C CA . MET A 1 82 ? -0.588 8.992 -9.408 1.00 84.69 82 MET A CA 1
ATOM 644 C C . MET A 1 82 ? -1.128 8.120 -8.267 1.00 84.69 82 MET A C 1
ATOM 646 O O . MET A 1 82 ? -2.344 8.119 -8.051 1.00 84.69 82 MET A O 1
ATOM 650 N N . ILE A 1 83 ? -0.255 7.432 -7.517 1.00 87.81 83 ILE A N 1
ATOM 651 C CA . ILE A 1 83 ? -0.628 6.504 -6.434 1.00 87.81 83 ILE A CA 1
ATOM 652 C C . ILE A 1 83 ? -1.689 7.108 -5.497 1.00 87.81 83 ILE A C 1
ATOM 654 O O . ILE A 1 83 ? -2.747 6.494 -5.371 1.00 87.81 83 ILE A O 1
ATOM 658 N N . PRO A 1 84 ? -1.525 8.311 -4.905 1.00 89.56 84 PRO A N 1
ATOM 659 C CA . PRO A 1 84 ? -2.519 8.849 -3.973 1.00 89.56 84 PRO A CA 1
ATOM 660 C C . PRO A 1 84 ? -3.923 8.945 -4.581 1.00 89.56 84 PRO A C 1
ATOM 662 O O . PRO A 1 84 ? -4.898 8.533 -3.958 1.00 89.56 84 PRO A O 1
ATOM 665 N N . LYS A 1 85 ? -4.032 9.404 -5.835 1.00 86.12 85 LYS A N 1
ATOM 666 C CA . LYS A 1 85 ? -5.317 9.576 -6.534 1.00 86.12 85 LYS A CA 1
ATOM 667 C C . LYS A 1 85 ? -5.964 8.241 -6.906 1.00 86.12 85 LYS A C 1
ATOM 669 O O . LYS A 1 85 ? -7.188 8.094 -6.834 1.00 86.12 85 LYS A O 1
ATOM 674 N N . VAL A 1 86 ? -5.155 7.263 -7.309 1.00 82.38 86 VAL A N 1
ATOM 675 C CA . VAL A 1 86 ? -5.626 5.899 -7.591 1.00 82.38 86 VAL A CA 1
ATOM 676 C C . VAL A 1 86 ? -6.137 5.259 -6.304 1.00 82.38 86 VAL A C 1
ATOM 678 O O . VAL A 1 86 ? -7.256 4.749 -6.270 1.00 82.38 86 VAL A O 1
ATOM 681 N N . ILE A 1 87 ? -5.386 5.387 -5.212 1.00 85.19 87 ILE A N 1
ATOM 682 C CA . ILE A 1 87 ? -5.779 4.886 -3.896 1.00 85.19 87 ILE A CA 1
ATOM 683 C C . ILE A 1 87 ? -7.015 5.606 -3.359 1.00 85.19 87 ILE A C 1
ATOM 685 O O . ILE A 1 87 ? -7.887 4.953 -2.797 1.00 85.19 87 ILE A O 1
ATOM 689 N N . ASP A 1 88 ? -7.170 6.909 -3.582 1.00 85.44 88 ASP A N 1
ATOM 690 C CA . ASP A 1 88 ? -8.406 7.635 -3.266 1.00 85.44 88 ASP A CA 1
ATOM 691 C C . ASP A 1 88 ? -9.616 7.082 -4.025 1.00 85.44 88 ASP A C 1
ATOM 693 O O . ASP A 1 8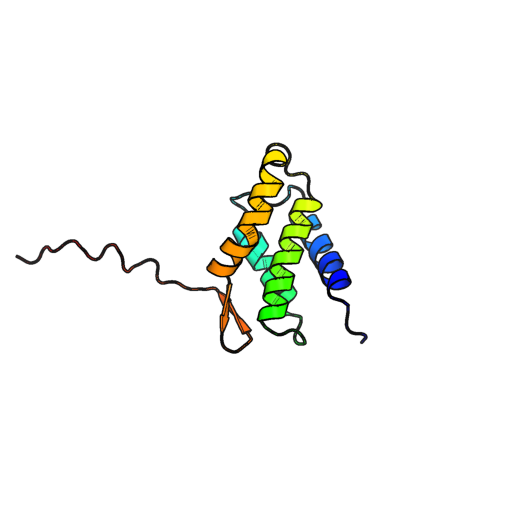8 ? -10.734 7.054 -3.503 1.00 85.44 88 ASP A O 1
ATOM 697 N N . THR A 1 89 ? -9.393 6.629 -5.257 1.00 81.00 89 THR A N 1
ATOM 698 C CA . THR A 1 89 ? -10.441 6.062 -6.101 1.00 81.00 89 THR A CA 1
ATOM 699 C C . THR A 1 89 ? -10.801 4.645 -5.671 1.00 81.00 89 THR A C 1
ATOM 701 O O . THR A 1 89 ? -11.985 4.316 -5.691 1.00 81.00 89 THR A O 1
ATOM 704 N N . ILE A 1 90 ? -9.822 3.836 -5.256 1.00 77.44 90 ILE A N 1
ATOM 705 C CA . ILE A 1 90 ? -9.998 2.428 -4.865 1.00 77.44 90 ILE A CA 1
ATOM 706 C C . ILE A 1 90 ? -10.437 2.294 -3.402 1.00 77.44 90 ILE A C 1
ATOM 708 O O . ILE A 1 90 ? -11.271 1.447 -3.087 1.00 77.44 90 ILE A O 1
ATOM 712 N N . ILE A 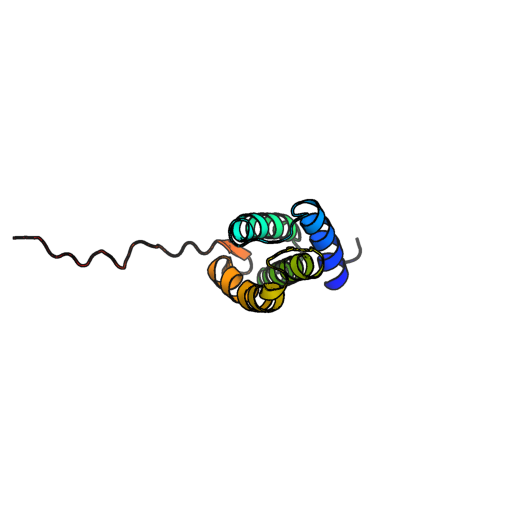1 91 ? -9.910 3.123 -2.500 1.00 81.19 91 ILE A N 1
ATOM 713 C CA . ILE A 1 91 ? -10.112 3.032 -1.052 1.00 81.19 91 ILE A CA 1
ATOM 714 C C . ILE A 1 91 ? -10.945 4.215 -0.561 1.00 81.19 91 ILE A C 1
ATOM 716 O O . ILE A 1 91 ? -10.494 5.363 -0.479 1.00 81.19 91 ILE A O 1
ATOM 720 N N . LYS A 1 92 ? -12.161 3.903 -0.112 1.00 80.56 92 LYS A N 1
ATOM 721 C CA . LYS A 1 92 ? -13.009 4.822 0.642 1.00 80.56 92 LYS A CA 1
ATOM 722 C C . LYS A 1 92 ? -12.839 4.552 2.134 1.00 80.56 92 LYS A C 1
ATOM 724 O O . LYS A 1 92 ? -12.931 3.413 2.585 1.00 80.56 92 LYS A O 1
ATOM 729 N N . VAL A 1 93 ? -12.630 5.602 2.920 1.00 72.94 93 VAL A N 1
ATOM 730 C CA . VAL A 1 93 ? -12.710 5.507 4.382 1.00 72.94 93 VAL A CA 1
ATOM 731 C C . VAL A 1 93 ? -14.143 5.836 4.784 1.00 72.94 93 VAL A C 1
ATOM 733 O O . VAL A 1 93 ? -14.595 6.959 4.577 1.00 72.94 93 VAL A O 1
ATOM 736 N N . ASP A 1 94 ? -14.861 4.854 5.324 1.00 68.69 94 ASP A N 1
ATOM 737 C CA . ASP A 1 94 ? -16.271 4.965 5.710 1.00 68.69 94 ASP A CA 1
ATOM 738 C C . ASP A 1 94 ? -16.423 4.488 7.163 1.00 68.69 94 ASP A C 1
ATOM 740 O O . ASP A 1 94 ? -15.911 3.424 7.531 1.00 68.69 94 ASP A O 1
ATOM 744 N N . SER A 1 95 ? -17.025 5.319 8.019 1.00 64.31 95 SER A N 1
ATOM 745 C CA . SER A 1 95 ? -17.120 5.088 9.474 1.00 64.31 95 SER A CA 1
ATOM 746 C C . SER A 1 95 ? -15.785 4.700 10.140 1.00 64.31 95 SER A C 1
ATOM 748 O O . SER A 1 95 ? -15.728 3.813 10.990 1.00 64.31 95 SER A O 1
ATOM 750 N N . GLY A 1 96 ? -14.678 5.320 9.716 1.00 61.09 96 GLY A N 1
ATOM 751 C CA . GLY A 1 96 ? -13.344 5.077 10.282 1.00 61.09 96 GLY A CA 1
ATOM 752 C C . GLY A 1 96 ? -12.675 3.763 9.858 1.00 61.09 96 GLY A C 1
ATOM 753 O O . GLY A 1 96 ? -11.559 3.496 10.304 1.00 61.09 96 GLY A O 1
ATOM 754 N N . LYS A 1 97 ? -13.294 2.964 8.978 1.00 67.94 97 LYS A N 1
ATOM 755 C CA . LYS A 1 97 ? -12.723 1.730 8.410 1.00 67.94 97 LYS A CA 1
ATOM 756 C C . LYS A 1 97 ? -12.422 1.915 6.920 1.00 67.94 97 LYS A C 1
ATOM 758 O O . LYS A 1 97 ? -13.142 2.626 6.222 1.00 67.94 97 LYS A O 1
ATOM 763 N N . MET A 1 98 ? -11.369 1.266 6.423 1.00 73.00 98 MET A N 1
ATOM 764 C CA . MET A 1 98 ? -11.104 1.204 4.981 1.00 73.00 98 MET A CA 1
ATOM 765 C C . MET A 1 98 ? -12.097 0.251 4.312 1.00 73.00 98 MET A C 1
ATOM 767 O O . MET A 1 98 ? -12.311 -0.865 4.790 1.00 73.00 98 MET A O 1
ATOM 771 N N . ARG A 1 99 ? -12.696 0.684 3.205 1.00 75.00 99 ARG A N 1
ATOM 772 C CA . ARG A 1 99 ? -13.558 -0.120 2.335 1.00 75.00 99 ARG A CA 1
ATOM 773 C C . ARG A 1 99 ? -13.143 0.089 0.883 1.00 75.00 99 ARG A C 1
ATOM 775 O O . ARG A 1 99 ? -12.745 1.186 0.503 1.00 75.00 99 ARG A O 1
ATOM 782 N N . ILE A 1 100 ? -13.295 -0.946 0.062 1.00 76.56 100 ILE A N 1
ATOM 783 C CA . ILE A 1 100 ? -13.139 -0.806 -1.388 1.00 76.56 100 ILE A CA 1
ATOM 784 C C . ILE A 1 100 ? -14.304 0.036 -1.914 1.00 76.56 100 ILE A C 1
ATOM 786 O O . ILE A 1 100 ? -15.474 -0.237 -1.620 1.00 76.56 100 ILE A O 1
ATOM 790 N N . ASN A 1 101 ? -13.984 1.075 -2.673 1.00 68.69 101 ASN A N 1
ATOM 791 C CA . ASN A 1 101 ? -14.939 1.976 -3.284 1.00 68.69 101 ASN A CA 1
ATOM 792 C C . ASN A 1 101 ? -15.617 1.289 -4.473 1.00 68.69 101 ASN A C 1
ATOM 794 O O . ASN A 1 101 ? -15.151 1.335 -5.609 1.00 68.69 101 ASN A O 1
ATOM 798 N N . LYS A 1 102 ? -16.752 0.648 -4.211 1.00 61.19 102 LYS A N 1
ATOM 799 C CA . LYS A 1 102 ? -17.615 0.093 -5.254 1.00 61.19 102 LYS A CA 1
ATOM 800 C C . LYS A 1 102 ? -18.428 1.225 -5.890 1.00 61.19 102 LYS A C 1
ATOM 802 O O . LYS A 1 102 ? -19.618 1.357 -5.611 1.00 61.19 102 LYS A O 1
ATOM 807 N N . LYS A 1 103 ? -17.810 2.085 -6.708 1.00 53.00 103 LYS A N 1
ATOM 808 C CA . LYS A 1 103 ? -18.602 2.959 -7.588 1.00 53.00 103 LYS A CA 1
ATOM 809 C C . LYS A 1 103 ? -19.347 2.058 -8.584 1.00 53.00 103 LYS A C 1
ATOM 811 O O . LYS A 1 103 ? -18.692 1.251 -9.241 1.00 53.00 103 LYS A O 1
ATOM 816 N N . PRO A 1 104 ? -20.680 2.158 -8.716 1.00 45.31 104 PRO A N 1
ATOM 817 C CA . PRO A 1 104 ? -21.403 1.417 -9.738 1.00 45.31 104 PRO A CA 1
ATOM 818 C C . PRO A 1 104 ? -21.003 1.976 -11.107 1.00 45.31 104 PRO A C 1
ATOM 820 O O . PRO A 1 104 ? -21.453 3.044 -11.513 1.00 45.31 104 PRO A O 1
ATOM 823 N N . TRP A 1 105 ? -20.134 1.260 -11.812 1.00 47.38 105 TRP A N 1
ATOM 824 C CA . TRP A 1 105 ? -19.666 1.555 -13.171 1.00 47.38 105 TRP A CA 1
ATOM 825 C C . TRP A 1 105 ? -20.761 1.329 -14.243 1.00 47.38 105 TRP A C 1
ATOM 827 O O . TRP A 1 105 ? -20.475 0.942 -15.367 1.00 47.38 105 TRP A O 1
ATOM 837 N N . THR A 1 106 ? -22.040 1.532 -13.902 1.00 49.50 106 THR A N 1
ATOM 838 C CA . THR A 1 106 ? -23.193 1.098 -14.716 1.00 49.50 106 THR A CA 1
ATOM 839 C C . THR A 1 106 ? -24.301 2.141 -14.889 1.00 49.50 106 THR A C 1
ATOM 841 O O . THR A 1 106 ? -25.412 1.787 -15.268 1.00 49.50 106 THR A O 1
ATOM 844 N N . LYS A 1 107 ? -24.051 3.440 -14.666 1.00 48.12 107 LYS A N 1
ATOM 845 C CA . LYS A 1 107 ? -25.101 4.477 -14.825 1.00 48.12 107 LYS A CA 1
ATOM 846 C C . LYS A 1 107 ? -24.855 5.566 -15.879 1.00 48.12 107 LYS A C 1
ATOM 848 O O . LYS A 1 107 ? -25.577 6.551 -15.875 1.00 48.12 107 LYS A O 1
ATOM 853 N N . CYS A 1 108 ? -23.925 5.374 -16.820 1.00 47.09 108 CYS A N 1
ATOM 854 C CA . CYS A 1 108 ? -23.728 6.305 -17.951 1.00 47.09 108 CYS A CA 1
ATOM 855 C C . CYS A 1 108 ? -23.882 5.678 -19.351 1.00 47.09 108 CYS A C 1
ATOM 857 O O . CYS A 1 108 ? -23.389 6.240 -20.319 1.00 47.09 108 CYS A O 1
ATOM 859 N N . LEU A 1 109 ? -24.595 4.551 -19.486 1.00 50.88 109 LEU A N 1
ATOM 860 C CA . LEU A 1 109 ? -25.008 4.012 -20.798 1.00 50.88 109 LEU A CA 1
ATOM 861 C C . LEU A 1 109 ? -26.516 3.719 -20.900 1.00 50.88 109 LEU A C 1
ATOM 863 O O . LEU A 1 109 ? -26.972 3.181 -21.899 1.00 50.88 109 LEU A O 1
ATOM 867 N N . ALA A 1 110 ? -27.321 4.139 -19.917 1.00 47.97 110 ALA A N 1
ATOM 868 C CA . ALA A 1 110 ? -28.785 4.024 -19.970 1.00 47.97 110 ALA A CA 1
ATOM 869 C C . ALA A 1 110 ? -29.465 5.101 -20.851 1.00 47.97 110 ALA A C 1
ATOM 871 O O . ALA A 1 110 ? -30.664 5.330 -20.730 1.00 47.97 110 ALA A O 1
ATOM 872 N N . CYS A 1 111 ? -28.713 5.751 -21.744 1.00 46.72 111 CYS A N 1
ATOM 873 C CA . CYS A 1 111 ? -29.240 6.643 -22.773 1.00 46.72 111 CYS A CA 1
ATOM 874 C C . CYS A 1 111 ? -29.175 5.959 -24.147 1.00 46.72 111 CYS A C 1
ATOM 876 O O . CYS A 1 111 ? -28.397 6.362 -25.003 1.00 46.72 111 CYS A O 1
ATOM 878 N N . PHE A 1 112 ? -30.004 4.939 -24.359 1.00 46.72 112 PHE A N 1
ATOM 879 C CA . PHE A 1 112 ? -30.569 4.667 -25.681 1.00 46.72 112 PHE A CA 1
ATOM 880 C C . PHE A 1 112 ? -32.084 4.499 -25.501 1.00 46.72 112 PHE A C 1
ATOM 882 O O . PHE A 1 112 ? -32.524 3.500 -24.931 1.00 46.72 112 PHE A O 1
ATOM 889 N N . PRO A 1 113 ? -32.889 5.500 -25.897 1.00 56.03 113 PRO A N 1
ATOM 890 C CA . PRO A 1 113 ? -34.335 5.417 -25.854 1.00 56.03 113 PRO A CA 1
ATOM 891 C C . PRO A 1 113 ? -34.795 4.629 -27.081 1.00 56.03 113 PRO A C 1
ATOM 893 O O . PRO A 1 113 ? -34.785 5.146 -28.194 1.00 56.03 113 PRO A O 1
ATOM 896 N N . CYS A 1 114 ? -35.199 3.378 -26.894 1.00 40.50 114 CYS A N 1
ATOM 897 C CA . CYS A 1 114 ? -35.957 2.635 -27.900 1.00 40.50 114 CYS A CA 1
ATOM 898 C C . CYS A 1 114 ? -37.143 1.942 -27.219 1.00 40.50 114 CYS A C 1
ATOM 900 O O . CYS A 1 114 ? -37.123 0.744 -26.964 1.00 40.50 114 CYS A O 1
ATOM 902 N N . CYS A 1 115 ? -38.160 2.750 -26.914 1.00 39.53 115 CYS A N 1
ATOM 903 C CA . CYS A 1 115 ? -39.556 2.339 -26.790 1.00 39.53 115 CYS A CA 1
ATOM 904 C C . CYS A 1 115 ? -40.374 3.230 -27.735 1.00 39.53 115 CYS A C 1
ATOM 906 O O . CYS A 1 115 ? -40.764 4.327 -27.336 1.00 39.53 115 CYS A O 1
ATOM 908 N N . ASN A 1 116 ? -40.514 2.800 -28.990 1.00 39.38 116 ASN A N 1
ATOM 909 C CA . ASN A 1 116 ? -41.741 2.746 -29.805 1.00 39.38 116 ASN A CA 1
ATOM 910 C C . ASN A 1 116 ? -41.373 2.371 -31.241 1.00 39.38 116 ASN A C 1
ATOM 912 O O . ASN A 1 116 ? -40.550 3.100 -31.835 1.00 39.38 116 ASN A O 1
#

Sequence (116 aa):
MSRKTHVELVTEFGSKAVKRFPSGFQLDNIMDATMEVMRDVSTLYYLHGKEKKQLVIDILIHVVNNTDAGALESLDPIIIKMIPKVIDTIIKVDSGKMRINKKPWTKCLACFPCCN

Radius of gyration: 17.24 Å; Cα contacts (8 Å, |Δi|>4): 102; chains: 1; bounding box: 56×21×53 Å

Solvent-accessible surface area (backbone atoms only — not comparable to full-atom values): 6929 Å² total; per-residue (Å²): 132,83,83,76,51,73,67,58,49,34,53,55,54,16,55,56,46,33,73,76,33,66,61,27,75,45,90,86,46,44,62,60,51,50,52,52,46,46,55,61,51,62,70,48,79,92,53,48,20,68,56,41,50,51,48,43,47,50,21,53,45,45,24,50,81,73,25,70,41,65,93,46,50,89,44,45,74,57,50,56,69,41,47,57,60,53,46,56,58,46,46,36,68,54,97,59,36,72,40,76,47,81,71,78,93,73,78,88,72,84,83,70,93,84,88,130